Protein AF-A0A353PBQ6-F1 (afdb_monomer_lite)

Structure (mmCIF, N/CA/C/O backbone):
data_AF-A0A353PBQ6-F1
#
_entry.id   AF-A0A353PBQ6-F1
#
loop_
_atom_site.group_PDB
_atom_site.id
_atom_site.type_symbol
_atom_site.label_atom_id
_atom_site.label_alt_id
_atom_site.label_comp_id
_atom_site.label_asym_id
_atom_site.label_entity_id
_atom_site.label_seq_id
_atom_site.pdbx_PDB_ins_code
_atom_site.Cartn_x
_atom_site.Cartn_y
_atom_site.Cartn_z
_atom_site.occupancy
_atom_site.B_iso_or_equiv
_atom_sit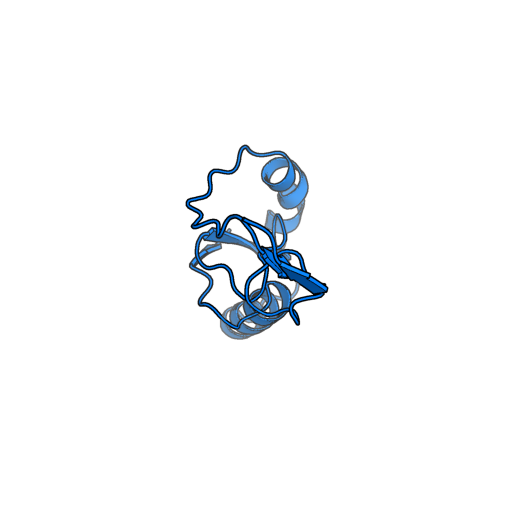e.auth_seq_id
_atom_site.auth_comp_id
_atom_site.auth_asym_id
_atom_site.auth_atom_id
_atom_site.pdbx_PDB_model_num
ATOM 1 N N . ILE A 1 1 ? 3.725 -0.196 -17.267 1.00 94.50 1 ILE A N 1
ATOM 2 C CA . ILE A 1 1 ? 3.011 -0.120 -15.971 1.00 94.50 1 ILE A CA 1
ATOM 3 C C . ILE A 1 1 ? 2.097 -1.330 -15.929 1.00 94.50 1 ILE A C 1
ATOM 5 O O . ILE A 1 1 ? 1.538 -1.650 -16.970 1.00 94.50 1 ILE A O 1
ATOM 9 N N . LEU A 1 2 ? 2.006 -2.021 -14.800 1.00 96.88 2 LEU A N 1
ATOM 10 C CA . LEU A 1 2 ? 1.063 -3.112 -14.574 1.00 96.88 2 LEU A CA 1
ATOM 11 C C . LEU A 1 2 ? 0.016 -2.642 -13.567 1.00 96.88 2 LEU A C 1
ATOM 13 O O . LEU A 1 2 ? 0.376 -2.122 -12.514 1.00 96.88 2 LEU A O 1
ATOM 17 N N . LEU A 1 3 ? -1.257 -2.841 -13.888 1.00 96.62 3 LEU A N 1
ATOM 18 C CA . LEU A 1 3 ? -2.359 -2.641 -12.953 1.00 96.62 3 LEU A CA 1
ATOM 19 C C . LEU A 1 3 ? -2.543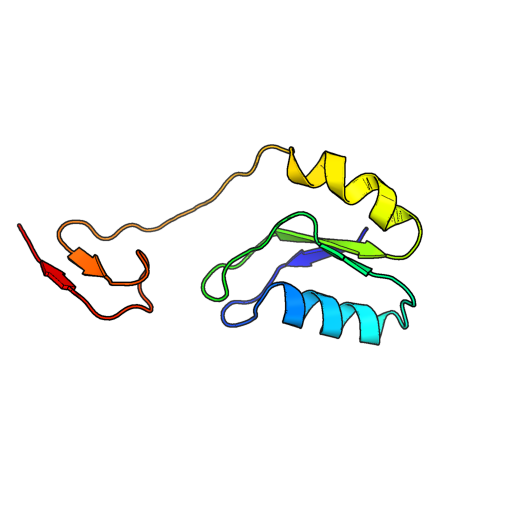 -3.951 -12.186 1.00 96.62 3 LEU A C 1
ATOM 21 O O . LEU A 1 3 ? -3.075 -4.914 -12.732 1.00 96.62 3 LEU A O 1
ATOM 25 N N . PHE A 1 4 ? -1.998 -4.021 -10.973 1.00 97.62 4 PHE A N 1
ATOM 26 C CA . PHE A 1 4 ? -2.046 -5.231 -10.161 1.00 97.62 4 PHE A CA 1
ATOM 27 C C . PHE A 1 4 ? -3.235 -5.160 -9.206 1.00 97.62 4 PHE A C 1
ATOM 29 O O . PHE A 1 4 ? -3.312 -4.234 -8.404 1.00 97.62 4 PHE A O 1
ATOM 36 N N . ASP A 1 5 ? -4.145 -6.127 -9.284 1.00 98.00 5 ASP A N 1
ATOM 37 C CA . ASP A 1 5 ? -5.203 -6.289 -8.287 1.00 98.00 5 ASP A CA 1
ATOM 38 C C . ASP A 1 5 ? -4.626 -7.011 -7.059 1.00 98.00 5 ASP A C 1
ATOM 40 O O . ASP A 1 5 ? -4.327 -8.208 -7.097 1.00 98.00 5 ASP A O 1
ATOM 44 N N . LYS A 1 6 ? -4.350 -6.251 -5.995 1.00 98.25 6 LYS A N 1
ATOM 45 C CA . LYS A 1 6 ? -3.661 -6.743 -4.804 1.00 98.25 6 LYS A CA 1
ATOM 46 C C . LYS A 1 6 ? -4.617 -7.602 -3.970 1.00 98.25 6 LYS A C 1
ATOM 48 O O . LYS A 1 6 ? -5.617 -7.075 -3.483 1.00 98.25 6 LYS A O 1
ATOM 53 N N . PRO A 1 7 ? -4.284 -8.875 -3.691 1.00 97.56 7 PRO A N 1
ATOM 54 C CA . PRO A 1 7 ? -5.092 -9.693 -2.797 1.00 97.56 7 PRO A CA 1
ATOM 55 C C . PRO A 1 7 ? -4.962 -9.225 -1.332 1.00 97.56 7 PRO A C 1
ATOM 57 O O . PRO A 1 7 ? -3.995 -8.532 -0.972 1.00 97.56 7 PRO A O 1
ATOM 60 N N . PRO A 1 8 ? -5.901 -9.627 -0.457 1.00 96.81 8 PRO A N 1
ATOM 61 C CA . PRO A 1 8 ? -5.815 -9.330 0.968 1.00 96.81 8 PRO A CA 1
ATOM 62 C C . PRO A 1 8 ? -4.666 -10.114 1.621 1.00 96.81 8 PRO A C 1
ATOM 64 O O . PRO A 1 8 ? -4.226 -11.151 1.124 1.00 96.81 8 PRO A O 1
ATOM 67 N N . GLY A 1 9 ? -4.151 -9.607 2.741 1.00 96.06 9 GLY A N 1
ATOM 68 C CA . GLY A 1 9 ? -3.049 -10.199 3.511 1.00 96.06 9 GLY A CA 1
ATOM 69 C C . GLY A 1 9 ? -1.653 -9.987 2.907 1.00 96.06 9 GLY A C 1
ATOM 70 O O . GLY A 1 9 ? -0.640 -10.310 3.532 1.00 96.06 9 GLY A O 1
ATOM 71 N N . MET A 1 10 ? -1.560 -9.419 1.702 1.00 96.94 10 MET A N 1
ATOM 72 C CA . MET A 1 10 ? -0.291 -9.112 1.044 1.00 96.94 10 MET A CA 1
ATOM 73 C C . MET A 1 10 ? 0.053 -7.628 1.195 1.00 96.94 10 MET A C 1
ATOM 75 O O . MET A 1 10 ? -0.747 -6.761 0.848 1.00 96.94 10 MET A O 1
ATOM 79 N N . SER A 1 11 ? 1.267 -7.314 1.658 1.00 98.06 11 SER A N 1
ATOM 80 C CA . SER A 1 11 ? 1.756 -5.930 1.644 1.00 98.06 11 SER A CA 1
ATOM 81 C C . SER A 1 11 ? 2.098 -5.478 0.223 1.00 98.06 11 SER A C 1
ATOM 83 O O . SER A 1 11 ? 2.504 -6.282 -0.621 1.00 98.06 11 SER A O 1
ATOM 85 N N . SER A 1 12 ? 2.018 -4.172 -0.032 1.00 98.00 12 SER A N 1
ATOM 86 C CA . SER A 1 12 ? 2.360 -3.594 -1.340 1.00 98.00 12 SER A CA 1
ATOM 87 C C . SER A 1 12 ? 3.783 -3.936 -1.798 1.00 98.00 12 SER A C 1
ATOM 89 O O . SER A 1 12 ? 4.007 -4.245 -2.968 1.00 98.00 12 SER A O 1
ATOM 91 N N . ASN A 1 13 ? 4.750 -3.980 -0.874 1.00 98.00 13 ASN A N 1
ATOM 92 C CA . ASN A 1 13 ? 6.116 -4.383 -1.211 1.00 98.00 13 ASN A CA 1
ATOM 93 C C . ASN A 1 13 ? 6.222 -5.885 -1.530 1.00 98.00 13 ASN A C 1
ATOM 95 O O . ASN A 1 13 ? 6.937 -6.250 -2.459 1.00 98.00 13 ASN A O 1
ATOM 99 N N . LYS A 1 14 ? 5.498 -6.768 -0.821 1.00 98.12 14 LYS A N 1
ATOM 100 C CA . LYS A 1 14 ? 5.466 -8.202 -1.171 1.00 98.12 14 LYS A CA 1
ATOM 101 C C . LYS A 1 14 ? 4.913 -8.408 -2.585 1.00 98.12 14 LYS A C 1
ATOM 103 O O . LYS A 1 14 ? 5.530 -9.135 -3.361 1.00 98.12 14 LYS A O 1
ATOM 108 N N . ALA A 1 15 ? 3.829 -7.712 -2.936 1.00 98.06 15 ALA A N 1
ATOM 109 C CA . ALA A 1 15 ? 3.277 -7.709 -4.292 1.00 98.06 15 ALA A CA 1
ATOM 110 C C . ALA A 1 15 ? 4.310 -7.226 -5.324 1.00 98.06 15 ALA A C 1
ATOM 112 O O . ALA A 1 15 ? 4.571 -7.914 -6.312 1.00 98.06 15 ALA A O 1
ATOM 113 N N . LEU A 1 16 ? 4.971 -6.093 -5.055 1.00 97.94 16 LEU A N 1
ATOM 114 C CA . LEU A 1 16 ? 6.018 -5.548 -5.919 1.00 97.94 16 LEU A CA 1
ATOM 115 C C . LEU A 1 16 ? 7.154 -6.552 -6.149 1.00 97.94 16 LEU A C 1
ATOM 117 O O . LEU A 1 16 ? 7.547 -6.754 -7.295 1.00 97.94 16 LEU A O 1
ATOM 121 N N . GLN A 1 17 ? 7.691 -7.170 -5.091 1.00 98.19 17 GLN A N 1
ATOM 122 C CA . GLN A 1 17 ? 8.801 -8.121 -5.223 1.00 98.19 17 GLN A CA 1
ATOM 123 C C . GLN A 1 17 ? 8.384 -9.377 -5.989 1.00 98.19 17 GLN A C 1
ATOM 125 O O . GLN A 1 17 ? 9.134 -9.831 -6.853 1.00 98.19 17 GLN A O 1
ATOM 130 N N . HIS A 1 18 ? 7.186 -9.903 -5.719 1.00 97.75 18 HIS A N 1
ATOM 131 C CA . HIS A 1 18 ? 6.664 -11.075 -6.416 1.00 97.75 18 HIS A CA 1
ATOM 132 C C . HIS A 1 18 ? 6.548 -10.822 -7.924 1.00 97.75 18 HIS A C 1
ATOM 134 O O . HIS A 1 18 ? 7.103 -11.566 -8.731 1.00 97.75 18 HIS A O 1
ATOM 140 N N . VAL A 1 19 ? 5.911 -9.716 -8.314 1.00 97.94 19 VAL A N 1
ATOM 141 C CA . VAL A 1 19 ? 5.742 -9.370 -9.729 1.00 97.94 19 VAL A CA 1
ATOM 142 C C . VAL A 1 19 ? 7.073 -8.976 -10.372 1.00 97.94 19 VAL A C 1
ATOM 144 O O . VAL A 1 19 ? 7.356 -9.374 -11.498 1.00 97.94 19 VAL A O 1
ATOM 147 N N . ARG A 1 20 ? 7.942 -8.240 -9.671 1.00 98.00 20 ARG A N 1
ATOM 148 C CA . ARG A 1 20 ? 9.286 -7.908 -10.169 1.00 98.00 20 ARG A CA 1
ATOM 149 C C . ARG A 1 20 ? 10.077 -9.167 -10.524 1.00 98.00 20 ARG A C 1
ATOM 151 O O . ARG A 1 20 ? 10.753 -9.164 -11.551 1.00 98.00 20 ARG A O 1
ATOM 158 N N . TRP A 1 21 ? 9.987 -10.209 -9.696 1.00 98.12 21 TRP A N 1
ATOM 159 C CA . TRP A 1 21 ? 10.614 -11.500 -9.966 1.00 98.12 21 TRP A CA 1
ATOM 160 C C . TRP A 1 21 ? 10.016 -12.173 -11.207 1.00 98.12 21 TRP A C 1
ATOM 162 O O . TRP A 1 21 ? 10.775 -12.544 -12.099 1.00 98.12 21 TRP A O 1
ATOM 172 N N . LEU A 1 22 ? 8.683 -12.233 -11.322 1.00 97.75 22 LEU A N 1
ATOM 173 C CA . LEU A 1 22 ? 7.993 -12.810 -12.489 1.00 97.75 22 LEU A CA 1
ATOM 174 C C . LEU A 1 22 ? 8.397 -12.151 -13.816 1.00 97.75 22 LEU A C 1
ATOM 176 O O . LEU A 1 22 ? 8.531 -12.828 -14.830 1.00 97.75 22 LEU A O 1
ATOM 180 N N . TYR A 1 23 ? 8.616 -10.836 -13.806 1.00 96.69 23 TYR A N 1
ATOM 181 C CA . TYR A 1 23 ? 9.015 -10.069 -14.990 1.00 96.69 23 TYR A CA 1
ATOM 182 C C . TYR A 1 23 ? 10.537 -9.936 -15.158 1.00 96.69 23 TYR A C 1
ATOM 184 O O . TYR A 1 23 ? 10.981 -9.204 -16.044 1.00 96.69 23 TYR A O 1
ATOM 192 N N . ALA A 1 24 ? 11.342 -10.579 -14.300 1.00 97.56 24 ALA A N 1
ATOM 193 C CA . ALA A 1 24 ? 12.802 -10.431 -14.251 1.00 97.56 24 ALA A CA 1
ATOM 194 C C . ALA A 1 24 ? 13.264 -8.955 -14.288 1.00 97.56 24 ALA A C 1
ATOM 196 O O . ALA A 1 24 ? 14.268 -8.594 -14.906 1.00 97.56 24 ALA A O 1
ATOM 197 N N . ALA A 1 25 ? 12.502 -8.065 -13.646 1.00 97.06 25 ALA A N 1
ATOM 198 C CA . ALA A 1 25 ? 12.694 -6.631 -13.791 1.00 97.06 25 ALA A CA 1
ATOM 199 C C . ALA A 1 25 ? 13.847 -6.126 -12.907 1.00 97.06 25 ALA A C 1
ATOM 201 O O . ALA A 1 25 ? 13.807 -6.197 -11.674 1.00 97.06 25 ALA A O 1
ATOM 202 N N . ALA A 1 26 ? 14.853 -5.512 -13.536 1.00 96.38 26 ALA A N 1
ATOM 203 C CA . ALA A 1 26 ? 15.999 -4.934 -12.829 1.00 96.38 26 ALA A CA 1
ATOM 204 C C . ALA A 1 26 ? 15.585 -3.829 -11.836 1.00 96.38 26 ALA A C 1
ATOM 206 O O . ALA A 1 26 ? 16.106 -3.763 -10.723 1.00 96.38 26 ALA A O 1
ATOM 207 N N . LYS A 1 27 ? 14.599 -3.004 -12.215 1.00 96.62 27 LYS A N 1
ATOM 208 C CA . LYS A 1 27 ? 14.062 -1.892 -11.419 1.00 96.62 27 LYS A CA 1
ATOM 209 C C . LYS A 1 27 ? 12.538 -1.947 -11.391 1.00 96.62 27 LYS A C 1
ATOM 211 O O . LYS A 1 27 ? 11.923 -2.080 -12.451 1.00 96.62 27 LYS A O 1
ATOM 216 N N . ALA A 1 28 ? 11.945 -1.779 -10.212 1.00 97.19 28 ALA A N 1
ATOM 217 C CA . ALA A 1 28 ? 10.500 -1.700 -10.037 1.00 97.19 28 ALA A CA 1
ATOM 218 C C . ALA A 1 28 ? 10.117 -0.766 -8.872 1.00 97.19 28 ALA A C 1
ATOM 220 O O . ALA A 1 28 ? 10.928 -0.549 -7.973 1.00 97.19 28 ALA A O 1
ATOM 221 N N . GLY A 1 29 ? 8.898 -0.230 -8.887 1.00 95.62 29 GLY A N 1
ATOM 222 C CA . GLY A 1 29 ? 8.286 0.533 -7.792 1.00 95.62 29 GLY A CA 1
ATOM 223 C C . GLY A 1 29 ? 6.758 0.518 -7.894 1.00 95.62 29 GLY A C 1
ATOM 224 O O . GLY A 1 29 ? 6.231 0.164 -8.945 1.00 95.62 29 GLY A O 1
ATOM 225 N N . HIS A 1 30 ? 6.051 0.896 -6.830 1.00 95.94 30 HIS A N 1
ATOM 226 C CA . HIS A 1 30 ? 4.593 1.086 -6.840 1.00 95.94 30 HIS A CA 1
ATOM 227 C C . HIS A 1 30 ? 4.236 2.566 -6.622 1.00 95.94 30 HIS A C 1
ATOM 229 O O . HIS A 1 30 ? 5.092 3.356 -6.222 1.00 95.94 30 HIS A O 1
ATOM 235 N N . THR A 1 31 ? 2.997 2.960 -6.917 1.00 92.25 31 THR A N 1
ATOM 236 C CA . THR A 1 31 ? 2.568 4.376 -6.957 1.00 92.25 31 THR A CA 1
ATOM 237 C C . THR A 1 31 ? 1.709 4.786 -5.759 1.00 92.25 31 THR A C 1
ATOM 239 O O . THR A 1 31 ? 0.781 5.576 -5.887 1.00 92.25 31 THR A O 1
ATOM 242 N N . GLY A 1 32 ? 2.000 4.211 -4.595 1.00 91.94 32 GLY A N 1
ATOM 243 C CA . GLY A 1 32 ? 1.220 4.374 -3.366 1.00 91.94 32 GLY A CA 1
ATOM 244 C C . GLY A 1 32 ? 1.071 3.045 -2.637 1.00 91.94 32 GLY A C 1
ATOM 245 O O . GLY A 1 32 ? 1.043 1.993 -3.275 1.00 91.94 32 GLY A O 1
ATOM 246 N N . SER A 1 33 ? 1.068 3.075 -1.308 1.00 94.75 33 SER A N 1
ATOM 247 C CA . SER A 1 33 ? 0.898 1.870 -0.495 1.00 94.75 33 SER A CA 1
ATOM 248 C C . SER A 1 33 ? -0.584 1.576 -0.294 1.00 94.75 33 SER A C 1
ATOM 250 O O . SER A 1 33 ? -1.347 2.458 0.078 1.00 94.75 33 SER A O 1
ATOM 252 N N . LEU A 1 34 ? -0.964 0.323 -0.512 1.00 96.56 34 LEU A N 1
ATOM 253 C CA . LEU A 1 34 ? -2.185 -0.281 0.005 1.00 96.56 34 LEU A CA 1
ATOM 254 C C . LEU A 1 34 ? -1.846 -1.163 1.206 1.00 96.56 34 LEU A C 1
ATOM 256 O O . LEU A 1 34 ? -0.908 -1.978 1.133 1.00 96.56 34 LEU A O 1
ATOM 260 N N . ASP A 1 35 ? -2.630 -1.018 2.270 1.00 96.62 35 ASP A N 1
ATOM 261 C CA . ASP A 1 35 ? -2.474 -1.797 3.494 1.00 96.62 35 ASP A CA 1
ATOM 262 C C . ASP A 1 35 ? -2.678 -3.300 3.248 1.00 96.62 35 ASP A C 1
ATOM 264 O O . ASP A 1 35 ? -3.364 -3.698 2.294 1.00 96.62 35 ASP A O 1
ATOM 268 N N . PRO A 1 36 ? -2.087 -4.177 4.082 1.00 96.81 36 PRO A N 1
ATOM 269 C CA . PRO A 1 36 ? -2.250 -5.620 3.949 1.00 96.81 36 PRO A CA 1
ATOM 270 C C . PRO A 1 36 ? -3.714 -6.069 3.931 1.00 96.81 36 PRO A C 1
ATOM 272 O O . PRO A 1 36 ? -4.066 -6.877 3.074 1.00 96.81 36 PRO A O 1
ATOM 275 N N . LEU A 1 37 ? -4.571 -5.512 4.794 1.00 95.81 37 LEU A N 1
ATOM 276 C CA . LEU A 1 37 ? -5.997 -5.852 4.839 1.00 95.81 37 LEU A CA 1
ATOM 277 C C . LEU A 1 37 ? -6.793 -5.404 3.602 1.00 95.81 37 LEU A C 1
ATOM 279 O O . LEU A 1 37 ? -7.844 -5.981 3.321 1.00 95.81 37 LEU A O 1
ATOM 283 N N . ALA A 1 38 ? -6.313 -4.386 2.882 1.00 96.88 38 ALA A N 1
ATOM 284 C CA . ALA A 1 38 ? -6.994 -3.823 1.725 1.00 96.88 38 ALA A CA 1
ATOM 285 C C . ALA A 1 38 ? -6.791 -4.695 0.479 1.00 96.88 38 ALA A C 1
ATOM 287 O O . ALA A 1 38 ? -5.808 -5.431 0.361 1.00 96.88 38 ALA A O 1
ATOM 288 N N . THR A 1 39 ? -7.700 -4.572 -0.482 1.00 97.75 39 THR A N 1
ATOM 289 C CA . THR A 1 39 ? -7.593 -5.199 -1.808 1.00 97.75 39 THR A CA 1
ATOM 290 C C . THR A 1 39 ? -7.718 -4.142 -2.899 1.00 97.75 39 THR A C 1
ATOM 292 O O . THR A 1 39 ? -8.002 -2.982 -2.592 1.00 97.75 39 THR A O 1
ATOM 295 N N . GLY A 1 40 ? -7.489 -4.515 -4.156 1.00 97.88 40 GLY A N 1
ATOM 296 C CA . GLY A 1 40 ? -7.713 -3.630 -5.293 1.00 97.88 40 GLY A CA 1
ATOM 297 C C . GLY A 1 40 ? -6.434 -3.072 -5.908 1.00 97.88 40 GLY A C 1
ATOM 298 O O . GLY A 1 40 ? -5.344 -3.634 -5.793 1.00 97.88 40 GLY A O 1
ATOM 299 N N . LEU A 1 41 ? -6.583 -1.956 -6.620 1.00 97.31 41 LEU A N 1
ATOM 300 C CA . LEU A 1 41 ? -5.598 -1.485 -7.588 1.00 97.31 41 LEU A CA 1
ATOM 301 C C . LEU A 1 41 ? -4.282 -0.994 -6.957 1.00 97.31 41 LEU A C 1
ATOM 303 O O . LEU A 1 41 ? -4.225 0.072 -6.349 1.00 97.31 41 LEU A O 1
ATOM 307 N N . LEU A 1 42 ? -3.190 -1.707 -7.238 1.00 97.31 42 LEU A N 1
ATOM 308 C CA . LEU A 1 42 ? -1.808 -1.317 -6.960 1.00 97.31 42 LEU A CA 1
ATOM 309 C C . LEU A 1 42 ? -1.027 -1.145 -8.277 1.00 97.31 42 LEU A C 1
ATOM 311 O O . LEU A 1 42 ? -0.548 -2.132 -8.844 1.00 97.31 42 LEU A O 1
ATOM 315 N N . PRO A 1 43 ? -0.843 0.078 -8.801 1.00 96.75 43 PRO A N 1
ATOM 316 C CA . PRO A 1 43 ? -0.049 0.265 -10.009 1.00 96.75 43 PRO A CA 1
ATOM 317 C C . PRO A 1 43 ? 1.436 -0.018 -9.747 1.00 96.75 43 PRO A C 1
ATOM 319 O O . PRO A 1 43 ? 2.058 0.568 -8.857 1.00 96.75 43 PRO A O 1
ATOM 322 N N . LEU A 1 44 ? 2.012 -0.911 -10.554 1.00 96.94 44 LEU A N 1
ATOM 323 C CA . LEU A 1 44 ? 3.424 -1.282 -10.523 1.00 9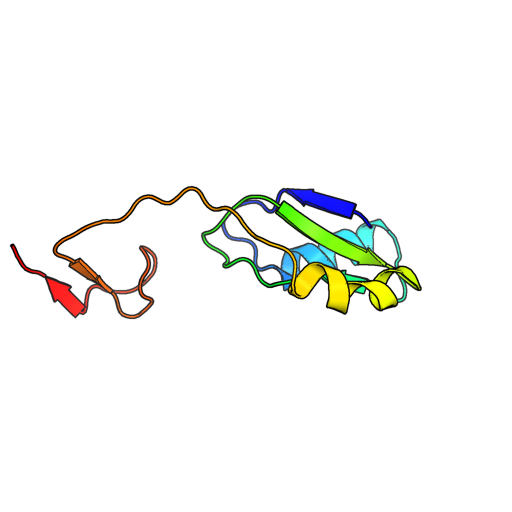6.94 44 LEU A CA 1
ATOM 324 C C . LEU A 1 44 ? 4.144 -0.745 -11.764 1.00 96.94 44 LEU A C 1
ATOM 326 O O . LEU A 1 44 ? 3.737 -0.945 -12.912 1.00 96.94 44 LEU A O 1
ATOM 330 N N . CYS A 1 45 ? 5.267 -0.083 -11.544 1.00 97.19 45 CYS A N 1
ATOM 331 C CA . CYS A 1 45 ? 6.086 0.532 -12.574 1.00 97.19 45 CYS A CA 1
ATOM 332 C C . CYS A 1 45 ? 7.432 -0.182 -12.666 1.00 97.19 45 CYS A C 1
ATOM 334 O O . CYS A 1 45 ? 8.096 -0.387 -11.655 1.00 97.19 45 CYS A O 1
ATOM 336 N N . PHE A 1 46 ? 7.873 -0.499 -13.884 1.00 97.38 46 PHE A N 1
ATOM 337 C CA . PHE A 1 46 ? 9.127 -1.211 -14.147 1.00 97.38 46 PHE A CA 1
ATOM 338 C C . PHE A 1 46 ? 10.068 -0.373 -15.009 1.00 97.38 46 PHE A C 1
ATOM 340 O O . PHE A 1 46 ? 9.625 0.380 -15.879 1.00 97.38 46 PHE A O 1
ATOM 347 N N . GLY A 1 47 ? 11.376 -0.503 -14.782 1.00 96.38 47 GLY A N 1
ATOM 348 C CA . GLY A 1 47 ? 12.399 0.171 -15.582 1.00 96.38 47 GLY A CA 1
ATOM 349 C C . GLY A 1 47 ? 12.163 1.681 -15.675 1.00 96.38 47 GLY A C 1
ATOM 350 O O . GLY A 1 47 ? 12.006 2.360 -14.657 1.00 96.38 47 GLY A O 1
ATOM 351 N N . GLN A 1 48 ? 12.110 2.209 -16.900 1.00 96.25 48 GLN A N 1
ATOM 352 C CA . GLN A 1 48 ? 11.890 3.639 -17.154 1.00 96.25 48 GLN A CA 1
ATOM 353 C C . GLN A 1 48 ? 10.519 4.140 -16.680 1.00 96.25 48 GLN A C 1
ATOM 355 O O . GLN A 1 48 ? 10.417 5.301 -16.293 1.00 96.25 48 GLN A O 1
ATOM 360 N N . ALA A 1 49 ? 9.497 3.278 -16.606 1.00 95.31 49 ALA A N 1
ATOM 361 C CA . ALA A 1 49 ? 8.172 3.673 -16.126 1.00 95.31 49 ALA A CA 1
ATOM 362 C C . ALA A 1 49 ? 8.182 4.105 -14.649 1.00 95.31 49 ALA A C 1
ATOM 364 O O . ALA A 1 49 ? 7.296 4.827 -14.214 1.00 95.31 49 ALA A O 1
ATOM 365 N N . THR A 1 50 ? 9.206 3.737 -13.870 1.00 94.31 50 THR A N 1
ATOM 366 C CA . THR A 1 50 ? 9.362 4.253 -12.496 1.00 94.31 50 THR A CA 1
ATOM 367 C C . THR A 1 50 ? 9.493 5.777 -12.428 1.00 94.31 50 THR A C 1
ATOM 369 O O . THR A 1 50 ? 9.194 6.364 -11.395 1.00 94.31 50 THR A O 1
ATOM 372 N N . LYS A 1 51 ? 9.895 6.434 -13.524 1.00 92.25 51 LYS A N 1
ATOM 373 C CA . LYS A 1 51 ? 9.988 7.899 -13.609 1.00 92.25 51 LYS A CA 1
ATOM 374 C C . LYS A 1 51 ? 8.629 8.594 -13.517 1.00 92.25 51 LYS A C 1
ATOM 376 O O . LYS A 1 51 ? 8.585 9.742 -13.100 1.00 92.25 51 LYS A O 1
ATOM 381 N N . VAL A 1 52 ? 7.539 7.910 -13.874 1.00 88.06 52 VAL A N 1
ATOM 382 C CA . VAL A 1 52 ? 6.182 8.477 -13.817 1.00 88.06 52 VAL A CA 1
ATOM 383 C C . VAL A 1 52 ? 5.426 8.112 -12.535 1.00 88.06 52 VAL A C 1
ATOM 385 O O . VAL A 1 52 ? 4.276 8.509 -12.385 1.00 88.06 52 VAL A O 1
ATOM 388 N N . CYS A 1 53 ? 6.055 7.400 -11.586 1.00 87.69 53 CYS A N 1
ATOM 389 C CA . CYS A 1 53 ? 5.418 7.058 -10.309 1.00 87.69 53 CYS A CA 1
ATOM 390 C C . CYS A 1 53 ? 4.953 8.291 -9.526 1.00 87.69 53 CYS A C 1
ATOM 392 O O . CYS A 1 53 ? 3.909 8.219 -8.891 1.00 87.69 53 CYS A O 1
ATOM 394 N N . GLY A 1 54 ? 5.706 9.398 -9.586 1.00 83.19 54 GLY A N 1
ATOM 395 C CA . GLY A 1 54 ? 5.352 10.655 -8.916 1.00 83.19 54 GLY A CA 1
ATOM 396 C C . GLY A 1 54 ? 3.982 11.177 -9.344 1.00 83.19 54 GLY A C 1
ATOM 397 O O . GLY A 1 54 ? 3.130 11.411 -8.503 1.00 83.19 54 GLY A O 1
ATOM 398 N N . TYR A 1 55 ? 3.719 11.229 -10.652 1.00 86.50 55 TYR A N 1
ATOM 399 C CA . TYR A 1 55 ? 2.425 11.687 -11.172 1.00 86.50 55 TYR A CA 1
ATOM 400 C C . TYR A 1 55 ? 1.252 10.799 -10.741 1.00 86.50 55 TYR A C 1
ATOM 402 O O . TYR A 1 55 ? 0.141 11.280 -10.560 1.00 86.50 55 TYR A O 1
ATOM 410 N N . LEU A 1 56 ? 1.492 9.494 -10.585 1.00 87.38 56 LEU A N 1
ATOM 411 C CA . LEU A 1 56 ? 0.464 8.537 -10.171 1.00 87.38 56 LEU A CA 1
ATOM 412 C C . LEU A 1 56 ? 0.233 8.530 -8.654 1.00 87.38 56 LEU A C 1
ATOM 414 O O . LEU A 1 56 ? -0.835 8.116 -8.210 1.00 87.38 56 LEU A O 1
ATOM 418 N N . LEU A 1 57 ? 1.206 8.989 -7.862 1.00 88.50 57 LEU A N 1
ATOM 419 C CA . LEU A 1 57 ? 1.031 9.181 -6.421 1.00 88.50 57 LEU A CA 1
ATOM 420 C C . LEU A 1 57 ? 0.016 10.290 -6.129 1.00 88.50 57 LEU A C 1
ATOM 422 O O . LEU A 1 57 ? -0.807 10.115 -5.230 1.00 88.50 57 LEU A O 1
ATOM 426 N N . ASP A 1 58 ? 0.028 11.359 -6.925 1.00 87.62 58 ASP A N 1
ATOM 427 C CA . ASP A 1 58 ? -0.864 12.518 -6.778 1.00 87.62 58 ASP A CA 1
ATOM 428 C C . ASP A 1 58 ? -2.238 12.323 -7.438 1.00 87.62 58 ASP A C 1
ATOM 430 O O . ASP A 1 58 ? -3.105 13.186 -7.336 1.00 87.62 58 ASP A O 1
ATOM 434 N N . ALA A 1 59 ? -2.456 11.193 -8.115 1.00 90.38 59 ALA A N 1
ATOM 435 C CA . ALA A 1 59 ? -3.740 10.890 -8.727 1.00 90.38 59 ALA A CA 1
ATOM 436 C C . ALA A 1 59 ? -4.834 10.671 -7.669 1.00 90.38 59 ALA A C 1
ATOM 438 O O . ALA A 1 59 ? -4.576 10.105 -6.593 1.00 90.38 59 ALA A O 1
ATOM 439 N N . ASP A 1 60 ? -6.058 11.063 -8.029 1.00 93.75 60 ASP A N 1
ATOM 440 C CA . ASP A 1 60 ? -7.262 10.806 -7.244 1.00 93.75 60 ASP A CA 1
ATOM 441 C C . ASP A 1 60 ? -7.446 9.305 -7.000 1.00 93.75 60 ASP A C 1
ATOM 443 O O . ASP A 1 60 ? -7.182 8.464 -7.866 1.00 93.75 60 ASP A O 1
ATOM 447 N N . LYS A 1 61 ? -7.906 8.968 -5.794 1.00 93.88 61 LYS A N 1
ATOM 448 C CA . LYS A 1 61 ? -8.137 7.588 -5.362 1.00 93.88 61 LYS A CA 1
ATOM 449 C C . LYS A 1 61 ? -9.550 7.466 -4.827 1.00 93.88 61 LYS A C 1
ATOM 451 O O . LYS A 1 61 ? -10.033 8.339 -4.110 1.00 93.88 61 LYS A O 1
ATOM 456 N N . SER A 1 62 ? -10.196 6.361 -5.160 1.00 96.75 62 SER A N 1
ATOM 457 C CA . SER A 1 62 ? -11.530 6.029 -4.675 1.00 96.75 62 SER A CA 1
ATOM 458 C C . SER A 1 62 ? -11.466 4.706 -3.935 1.00 96.75 62 SER A C 1
ATOM 460 O O . SER A 1 62 ? -10.770 3.786 -4.362 1.00 96.75 62 SER A O 1
ATOM 462 N N . TYR A 1 63 ? -12.189 4.632 -2.824 1.00 96.31 63 TYR A N 1
ATOM 463 C CA . TYR A 1 63 ? -12.211 3.471 -1.949 1.00 96.31 63 TYR A CA 1
ATOM 464 C C . TYR A 1 63 ? -13.651 3.133 -1.595 1.00 96.31 63 TYR A C 1
ATOM 466 O O . TYR A 1 63 ? -14.461 4.026 -1.348 1.00 96.31 63 TYR A O 1
ATOM 474 N N . GLU A 1 64 ? -13.934 1.840 -1.529 1.00 97.88 64 GLU A N 1
ATOM 475 C CA . GLU A 1 64 ? -15.117 1.316 -0.864 1.00 97.88 64 GLU A CA 1
ATOM 476 C C . GLU A 1 64 ? -14.678 0.752 0.486 1.00 97.88 64 GLU A C 1
ATOM 478 O O . GLU A 1 64 ? -13.724 -0.026 0.566 1.00 97.88 64 GLU A O 1
ATOM 483 N N . VAL A 1 65 ? -15.332 1.199 1.556 1.00 96.50 65 VAL A N 1
ATOM 484 C CA . VAL A 1 65 ? -14.963 0.851 2.929 1.00 96.50 65 VAL A CA 1
ATOM 485 C C . VAL A 1 65 ? -16.197 0.475 3.734 1.00 96.50 65 VAL A C 1
ATOM 487 O O . VAL A 1 65 ? -17.282 1.015 3.527 1.00 96.50 65 VAL A O 1
ATOM 490 N N . VAL A 1 66 ? -16.007 -0.430 4.691 1.00 96.75 66 VAL A N 1
ATOM 491 C CA . VAL A 1 66 ? -16.994 -0.739 5.726 1.00 96.75 66 VAL A CA 1
ATOM 492 C C . VAL A 1 66 ? -16.425 -0.270 7.055 1.00 96.75 66 VAL A C 1
ATOM 494 O O . VAL A 1 66 ? -15.359 -0.723 7.469 1.00 96.75 66 VAL A O 1
ATOM 497 N N . CYS A 1 67 ? -17.141 0.635 7.717 1.00 95.56 67 CYS A N 1
ATOM 498 C CA . CYS A 1 67 ? -16.742 1.193 9.003 1.00 95.56 67 CYS A CA 1
ATOM 499 C C . CYS A 1 67 ? -17.604 0.614 10.127 1.00 95.56 67 CYS A C 1
ATOM 501 O O . CYS A 1 67 ? -18.824 0.511 9.989 1.00 95.56 67 CYS A O 1
ATOM 503 N N . GLN A 1 68 ? -16.976 0.287 11.256 1.00 95.69 68 GLN A N 1
ATOM 504 C CA . GLN A 1 68 ? -17.669 -0.079 12.488 1.00 95.69 68 GLN A CA 1
ATOM 505 C C . GLN A 1 68 ? -17.667 1.115 13.445 1.00 95.69 68 GLN A C 1
ATOM 507 O O . GLN A 1 68 ? -16.610 1.573 13.871 1.00 95.69 68 GLN A O 1
ATOM 512 N N . PHE A 1 69 ? -18.855 1.609 13.789 1.00 96.50 69 PHE A N 1
ATOM 513 C CA . PHE A 1 69 ? -19.024 2.671 14.782 1.00 96.50 69 PHE A CA 1
ATOM 514 C C . PHE A 1 69 ? -19.044 2.102 16.208 1.00 96.50 69 PHE A C 1
ATOM 516 O O . PHE A 1 69 ? -19.319 0.919 16.405 1.00 96.50 69 PHE A O 1
ATOM 523 N N . GLY A 1 70 ? -18.724 2.944 17.197 1.00 97.19 70 GLY A N 1
ATOM 524 C CA . GLY A 1 70 ? -18.713 2.557 18.615 1.00 97.19 70 GLY A CA 1
ATOM 525 C C . GLY A 1 70 ? -17.515 1.696 19.040 1.00 97.19 70 GLY A C 1
ATOM 526 O 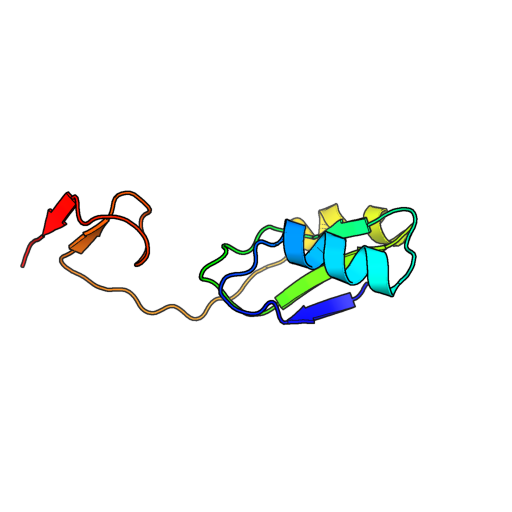O . GLY A 1 70 ? -17.489 1.189 20.157 1.00 97.19 70 GLY A O 1
ATOM 527 N N . CYS A 1 71 ? -16.508 1.516 18.181 1.00 97.69 71 CYS A N 1
ATOM 528 C CA . CYS A 1 71 ? -15.308 0.735 18.479 1.00 97.69 71 CYS A CA 1
ATOM 529 C C . CYS A 1 71 ? -14.057 1.447 17.956 1.00 97.69 71 CYS A C 1
ATOM 531 O O . CYS A 1 71 ? -14.026 1.880 16.804 1.00 97.69 71 CYS A O 1
ATOM 533 N N . ARG A 1 72 ? -13.007 1.530 18.781 1.00 97.75 72 ARG A N 1
ATOM 534 C CA . ARG A 1 72 ? -11.672 1.980 18.365 1.00 97.75 72 ARG A CA 1
ATOM 535 C C . ARG A 1 72 ? -10.648 0.884 18.620 1.00 97.75 72 ARG A 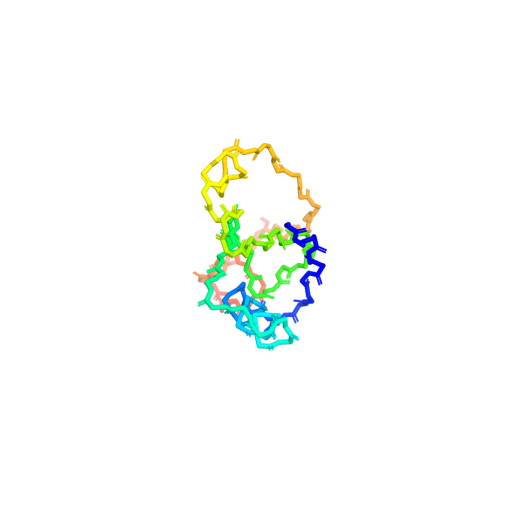C 1
ATOM 537 O O . ARG A 1 72 ? -10.598 0.317 19.711 1.00 97.75 72 ARG A O 1
ATOM 544 N N . THR A 1 73 ? -9.794 0.640 17.635 1.00 98.19 73 THR A N 1
ATOM 545 C CA . THR A 1 73 ? -8.663 -0.292 17.717 1.00 98.19 73 THR A CA 1
ATOM 546 C C . THR A 1 73 ? -7.331 0.457 17.686 1.00 98.19 73 THR A C 1
ATOM 548 O O . THR A 1 73 ? -7.281 1.625 17.294 1.00 98.19 73 THR A O 1
ATOM 551 N N . VAL A 1 74 ? -6.237 -0.197 18.094 1.00 98.12 74 VAL A N 1
ATOM 552 C CA . VAL A 1 74 ? -4.879 0.393 18.062 1.00 98.12 74 VAL A CA 1
ATOM 553 C C . VAL A 1 74 ? -4.394 0.760 16.654 1.00 98.12 74 VAL A C 1
ATOM 555 O O . VAL A 1 74 ? -3.574 1.663 16.518 1.00 98.12 74 VAL A O 1
ATOM 558 N N . THR A 1 75 ? -4.878 0.073 15.616 1.00 96.44 75 THR A N 1
ATOM 559 C CA . THR A 1 75 ? -4.476 0.290 14.213 1.00 96.44 75 THR A CA 1
ATOM 560 C C . THR A 1 75 ? -5.461 1.154 13.429 1.00 96.44 75 THR A C 1
ATOM 562 O O . THR A 1 75 ? -5.148 1.569 12.320 1.00 96.44 75 THR A O 1
ATOM 565 N N . GLY A 1 76 ? -6.644 1.443 13.985 1.00 95.56 76 GLY A N 1
ATOM 566 C CA . GLY A 1 76 ? -7.716 2.137 13.265 1.00 95.56 76 GLY A CA 1
ATOM 567 C C . GLY A 1 76 ? -8.454 1.260 12.245 1.00 95.56 76 GLY A C 1
ATOM 568 O O . GLY A 1 76 ? -9.292 1.764 11.502 1.00 95.56 76 GLY A O 1
ATOM 569 N N . ASP A 1 77 ? -8.175 -0.042 12.224 1.00 96.19 77 ASP A N 1
ATOM 570 C CA . ASP A 1 77 ? -8.826 -1.040 11.379 1.00 96.19 77 ASP A CA 1
ATOM 571 C C . ASP A 1 77 ? -9.193 -2.303 12.181 1.00 96.19 77 ASP A C 1
ATOM 573 O O . ASP A 1 77 ? -9.033 -2.364 13.401 1.00 96.19 77 ASP A O 1
ATOM 577 N N . ARG A 1 78 ? -9.710 -3.327 11.495 1.00 94.81 78 ARG A N 1
ATOM 578 C CA . ARG A 1 78 ? -10.176 -4.578 12.114 1.00 94.81 78 ARG A CA 1
ATOM 579 C C . ARG A 1 78 ? -9.069 -5.537 12.575 1.00 94.81 78 ARG A C 1
ATOM 581 O O . ARG A 1 78 ? -9.404 -6.573 13.140 1.00 94.81 78 ARG A O 1
ATOM 588 N N . GLU A 1 79 ? -7.798 -5.279 12.262 1.00 95.00 79 GLU A N 1
ATOM 589 C CA . GLU A 1 79 ? -6.686 -6.167 12.641 1.00 95.00 79 GLU A CA 1
ATOM 590 C C . GLU A 1 79 ? -6.114 -5.827 14.026 1.00 95.00 79 GLU A C 1
ATOM 592 O O . GLU A 1 79 ? -5.515 -6.689 14.668 1.00 95.00 79 GLU A O 1
ATOM 597 N N . GLY A 1 80 ? -6.306 -4.594 14.504 1.00 96.12 80 GLY A N 1
ATOM 598 C CA . GLY A 1 80 ? -5.809 -4.142 15.802 1.00 96.12 80 GLY A CA 1
ATOM 599 C C . GLY A 1 80 ? -6.672 -4.570 16.989 1.00 96.12 80 GLY A C 1
ATOM 600 O O . GLY A 1 80 ? -7.891 -4.696 16.893 1.00 96.12 80 GLY A O 1
ATOM 601 N N . GLU A 1 81 ? -6.036 -4.710 18.153 1.00 97.94 81 GLU A N 1
ATOM 602 C CA . GLU A 1 81 ? -6.730 -4.902 19.429 1.00 97.94 81 GLU A CA 1
ATOM 603 C C . GLU A 1 81 ? -7.639 -3.707 19.761 1.00 97.94 81 GLU A C 1
ATOM 605 O O . GLU A 1 81 ? -7.280 -2.545 19.533 1.00 97.94 81 GLU A O 1
ATOM 610 N N . VAL A 1 82 ? -8.824 -3.997 20.307 1.00 98.06 82 VAL A N 1
ATOM 611 C CA . VAL A 1 82 ? -9.806 -2.988 20.730 1.00 98.06 82 VAL A CA 1
ATOM 612 C C . VAL A 1 82 ? -9.295 -2.259 21.969 1.00 98.06 82 VAL A C 1
ATOM 614 O O . VAL A 1 82 ? -8.959 -2.886 22.970 1.00 98.06 82 VAL A O 1
ATOM 617 N N . VAL A 1 83 ? -9.283 -0.928 21.915 1.00 98.12 83 VAL A N 1
ATOM 618 C CA . VAL A 1 83 ? -8.855 -0.061 23.027 1.00 98.12 83 VAL A CA 1
ATOM 619 C C . VAL A 1 83 ? -9.991 0.735 23.646 1.00 98.12 83 VAL A C 1
ATOM 621 O O . VAL A 1 83 ? -9.857 1.221 24.764 1.00 98.12 83 VAL A O 1
ATOM 624 N N . GLU A 1 84 ? -11.099 0.905 22.929 1.00 97.88 84 GLU A N 1
ATOM 625 C CA . GLU A 1 84 ? -12.254 1.658 23.406 1.00 97.88 84 GLU A CA 1
ATOM 626 C C . GLU A 1 84 ? -13.524 1.133 22.737 1.00 97.88 84 GLU A C 1
ATOM 628 O O . GLU A 1 84 ? -13.525 0.828 21.541 1.00 97.88 84 GLU A O 1
ATOM 633 N N . THR A 1 85 ? -14.606 1.049 23.510 1.00 97.19 85 THR A N 1
ATOM 634 C CA . THR A 1 85 ? -15.950 0.759 22.999 1.00 97.19 85 THR A CA 1
ATOM 635 C C . THR A 1 85 ? -16.935 1.755 23.591 1.00 97.19 85 THR A C 1
ATOM 637 O O . THR A 1 85 ? -16.778 2.165 24.742 1.00 97.19 85 THR A O 1
ATOM 640 N N . GLY A 1 86 ? -17.930 2.151 22.809 1.00 94.06 86 GLY A N 1
ATOM 641 C CA . GLY A 1 86 ? -18.959 3.103 23.201 1.00 94.06 86 GLY A CA 1
ATOM 642 C C . GLY A 1 86 ? -20.272 2.846 22.458 1.00 94.06 86 GLY A C 1
ATOM 643 O O . GLY A 1 86 ? -20.270 2.110 21.469 1.00 94.06 86 GLY A O 1
ATOM 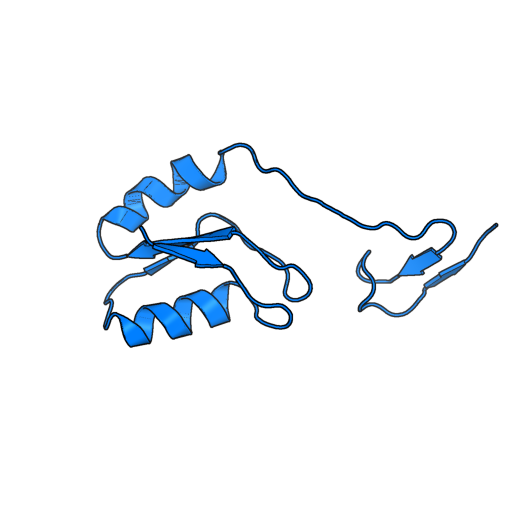644 N N . PRO A 1 87 ? -21.385 3.400 22.967 1.00 84.38 87 PRO A N 1
ATOM 645 C CA . PRO A 1 87 ? -22.681 3.345 22.298 1.00 84.38 87 PRO A CA 1
ATOM 646 C C . PRO A 1 87 ? -22.679 4.058 20.939 1.00 84.38 87 PRO A C 1
ATOM 648 O O . PRO A 1 87 ? -21.878 5.005 20.752 1.00 84.38 87 PRO A O 1
#

Sequence (87 aa):
ILLFDKPPGMSSNKALQHVRWLYAAAKAGHTGSLDPLATGLLPLCFGQATKVCGYLLDADKSYEVVCQFGCRTVTGDREGEVVETGP

Foldseek 3Di:
DDFDWADAQDWLVNVFVVVCVVVVAPDKDWLDTDDNRDTGTIDMAGDPRVVCSPVSVPDDDDDDDDDDPQWAFPVRDDVGDTDGGGD

Secondary structure (DSSP, 8-state):
-EEEEEPTT--HHHHHHHHHHHTT-SSEEESSPPPTT--EEEEEEEGGGGGGHHHHHSS---------TTEEESSSSTTSPEEEE--

pLDDT: mean 95.66, std 3.29, range [83.19, 98.25]

Radius of gyration: 16.0 Å; chains: 1; bounding box: 39×25×41 Å